Protein AF-A0A2D7WIN3-F1 (afdb_monomer)

Foldseek 3Di:
DPPVVVVVVVVVPPPPPPPPAFEDADPVPADQFDKDKGFAQLVVADAQDKHWYDYPPDDPDIWIWGFHDDDPGTMTTIGTHPPPD

Secondary structure (DSSP, 8-state):
--SHHHHHHH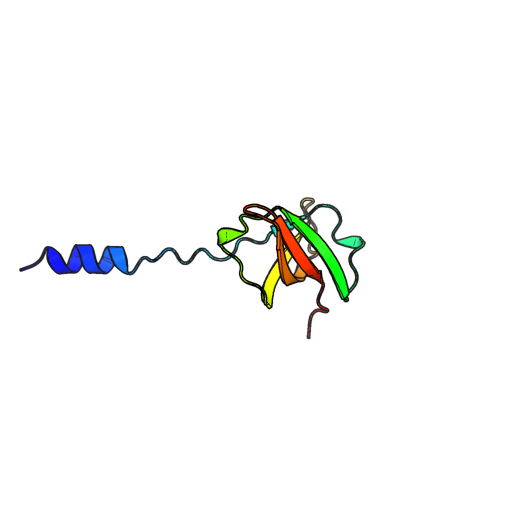HH-------PPEEES-GGGPPTT-EEEEES-GGG--TT-EEEEEESS--S-EEEEEEEEEETTTEEEEEE-----

Structure (mmCIF, N/CA/C/O backbone):
data_AF-A0A2D7WIN3-F1
#
_entry.id   AF-A0A2D7WIN3-F1
#
loop_
_atom_site.group_PDB
_atom_site.id
_atom_site.type_symbol
_atom_site.label_atom_id
_atom_site.label_alt_id
_atom_site.label_comp_id
_atom_site.label_asym_id
_atom_site.label_entity_id
_atom_site.label_seq_id
_atom_site.pdbx_PDB_ins_code
_atom_site.Cartn_x
_atom_site.Cartn_y
_atom_site.Cartn_z
_atom_site.occupancy
_atom_site.B_iso_or_equiv
_atom_site.auth_seq_id
_atom_site.auth_comp_id
_atom_site.auth_asym_id
_atom_site.auth_atom_id
_atom_site.pdbx_PDB_model_num
ATOM 1 N N . MET A 1 1 ? -44.329 8.515 -19.983 1.00 49.69 1 MET A N 1
ATOM 2 C CA . MET A 1 1 ? -43.514 7.690 -19.056 1.00 49.69 1 MET A CA 1
ATOM 3 C C . MET A 1 1 ? -42.255 7.1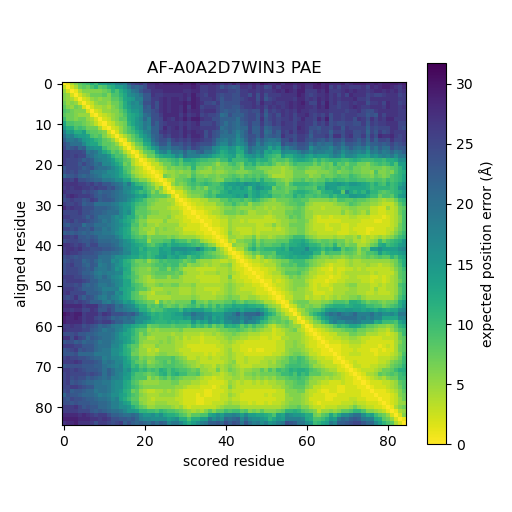92 -19.770 1.00 49.69 1 MET A C 1
ATOM 5 O O . MET A 1 1 ? -42.228 6.063 -20.233 1.00 49.69 1 MET A O 1
ATOM 9 N N . LYS A 1 2 ? -41.239 8.040 -19.983 1.00 54.53 2 LYS A N 1
ATOM 10 C CA . LYS A 1 2 ? -40.000 7.621 -20.682 1.00 54.53 2 LYS A CA 1
ATOM 11 C C . LYS A 1 2 ? -38.781 8.504 -20.377 1.00 54.53 2 LYS A C 1
ATOM 13 O O . LYS A 1 2 ? -37.816 8.498 -21.117 1.00 54.53 2 LYS A O 1
ATOM 18 N N . VAL A 1 3 ? -38.856 9.287 -19.297 1.00 55.12 3 VAL A N 1
ATOM 19 C CA . VAL A 1 3 ? -37.775 10.185 -18.842 1.00 55.12 3 VAL A CA 1
ATOM 20 C C . VAL A 1 3 ? -37.181 9.683 -17.521 1.00 55.12 3 VAL A C 1
ATOM 22 O O . VAL A 1 3 ? -35.976 9.741 -17.315 1.00 55.12 3 VAL A O 1
ATOM 25 N N . TRP A 1 4 ? -38.007 9.063 -16.673 1.00 52.88 4 TRP A N 1
ATOM 26 C CA . TRP A 1 4 ? -37.592 8.523 -15.375 1.00 52.88 4 TRP A CA 1
ATOM 27 C C . TRP A 1 4 ? -36.568 7.379 -15.468 1.00 52.88 4 TRP A C 1
ATOM 29 O O . TRP A 1 4 ? -35.709 7.258 -14.603 1.00 52.88 4 TRP A O 1
ATOM 39 N N . VAL A 1 5 ? -36.600 6.578 -16.540 1.00 56.81 5 VAL A N 1
ATOM 40 C CA . VAL A 1 5 ? -35.651 5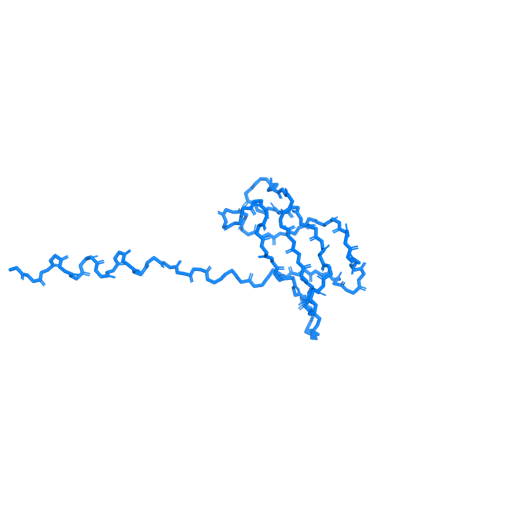.463 -16.732 1.00 56.81 5 VAL A CA 1
ATOM 41 C C . VAL A 1 5 ? -34.246 5.969 -17.087 1.00 56.81 5 VAL A C 1
ATOM 43 O O . VAL A 1 5 ? -33.255 5.365 -16.691 1.00 56.81 5 VAL A O 1
ATOM 46 N N . MET A 1 6 ? -34.144 7.107 -17.780 1.00 52.75 6 MET A N 1
ATOM 47 C CA . MET A 1 6 ? -32.858 7.660 -18.222 1.00 52.75 6 MET A CA 1
ATOM 48 C C . MET A 1 6 ? -32.056 8.265 -17.062 1.00 52.75 6 MET A C 1
ATOM 50 O O . MET A 1 6 ? -30.835 8.138 -17.032 1.00 52.75 6 MET A O 1
ATOM 54 N N . VAL A 1 7 ? -32.738 8.847 -16.068 1.00 56.53 7 VAL A N 1
ATOM 55 C CA . VAL A 1 7 ? -32.099 9.342 -14.834 1.00 56.53 7 VAL A CA 1
ATOM 56 C C . VAL A 1 7 ? -31.621 8.179 -13.958 1.00 56.53 7 VAL A C 1
ATOM 58 O O . VAL A 1 7 ? -30.532 8.241 -13.393 1.00 56.53 7 VAL A O 1
ATOM 61 N N . LEU A 1 8 ? -32.387 7.084 -13.902 1.00 53.22 8 LEU A N 1
ATOM 62 C CA . LEU A 1 8 ? -32.012 5.890 -13.141 1.00 53.22 8 LEU A CA 1
ATOM 63 C C . LEU A 1 8 ? -30.767 5.194 -13.724 1.00 53.22 8 LEU A C 1
ATOM 65 O O . LEU A 1 8 ? -29.924 4.714 -12.971 1.00 53.22 8 LEU A O 1
ATOM 69 N N . LEU A 1 9 ? -30.614 5.189 -15.053 1.00 51.34 9 LEU A N 1
ATOM 70 C CA . LEU A 1 9 ? -29.450 4.590 -15.715 1.00 51.34 9 LEU A CA 1
ATOM 71 C C . LEU A 1 9 ? -28.159 5.394 -15.468 1.00 51.34 9 LEU A C 1
ATOM 73 O O . LEU A 1 9 ? -27.094 4.808 -15.295 1.00 51.34 9 LEU A O 1
ATOM 77 N N . MET A 1 10 ? -28.260 6.724 -15.374 1.00 52.47 10 MET A N 1
ATOM 78 C CA . MET A 1 10 ? -27.124 7.594 -15.037 1.00 52.47 10 MET A CA 1
ATOM 79 C C . MET A 1 10 ? -26.719 7.514 -13.557 1.00 52.47 10 MET A C 1
ATOM 81 O O . MET A 1 10 ? -25.557 7.742 -13.239 1.00 52.47 10 MET A O 1
ATOM 85 N N . ALA A 1 11 ? -27.632 7.134 -12.656 1.00 51.72 11 ALA A N 1
ATOM 86 C CA . ALA A 1 11 ? -27.311 6.888 -11.245 1.00 51.72 11 ALA A CA 1
ATOM 87 C C . ALA A 1 11 ? -26.584 5.546 -11.012 1.00 51.72 11 ALA A C 1
ATOM 89 O O . ALA A 1 11 ? -25.913 5.377 -9.995 1.00 51.72 11 ALA A O 1
ATOM 90 N N . LEU A 1 12 ? -26.697 4.601 -11.953 1.00 48.12 12 LEU A N 1
ATOM 91 C CA . LEU A 1 12 ? -26.018 3.299 -11.915 1.00 48.12 12 LEU A CA 1
ATOM 92 C C . LEU A 1 12 ? -24.617 3.320 -12.536 1.00 48.12 12 LEU A C 1
ATOM 94 O O . LEU A 1 12 ? -23.828 2.420 -12.253 1.00 48.12 12 LEU A O 1
ATOM 98 N N . LEU A 1 13 ? -24.251 4.376 -13.273 1.00 44.34 13 LEU A N 1
ATOM 99 C CA . LEU A 1 13 ? -22.848 4.732 -13.517 1.00 44.34 13 LEU A CA 1
ATOM 100 C C . LEU A 1 13 ? -22.244 5.361 -12.248 1.00 44.34 13 LEU A C 1
ATOM 102 O O . LEU A 1 13 ? -21.623 6.423 -12.268 1.00 44.34 13 LEU A O 1
ATOM 106 N N . GLY A 1 14 ? -22.426 4.686 -11.111 1.00 43.16 14 GLY A N 1
ATOM 107 C CA . GLY A 1 14 ? -21.562 4.862 -9.961 1.00 43.16 14 GLY A CA 1
ATOM 108 C C . GLY A 1 14 ? -20.159 4.561 -10.451 1.00 43.16 14 GLY A C 1
ATOM 109 O O . GLY A 1 14 ? -19.839 3.417 -10.759 1.00 43.16 14 GLY A O 1
ATOM 110 N N . VAL A 1 15 ? -19.386 5.625 -10.634 1.00 48.59 15 VAL A N 1
ATOM 111 C CA . VAL A 1 15 ? -18.027 5.619 -11.151 1.00 48.59 15 VAL A CA 1
ATOM 112 C C . VAL A 1 15 ? -17.254 4.543 -10.401 1.00 48.59 15 VAL A C 1
ATOM 114 O O . VAL A 1 15 ? -16.866 4.743 -9.248 1.00 48.59 15 VAL A O 1
ATOM 117 N N . ALA A 1 16 ? -17.073 3.388 -11.042 1.00 43.84 16 ALA A N 1
ATOM 118 C CA . ALA A 1 16 ? -16.122 2.385 -10.616 1.00 43.84 16 ALA A CA 1
ATOM 119 C C . ALA A 1 16 ? -14.754 3.041 -10.791 1.00 43.84 16 ALA A C 1
ATOM 121 O O . ALA A 1 16 ? -14.120 2.941 -11.839 1.00 43.84 16 ALA A O 1
ATOM 122 N N . HIS A 1 17 ? -14.354 3.824 -9.791 1.00 46.56 17 HIS A N 1
ATOM 123 C CA . HIS A 1 17 ? -13.004 4.325 -9.658 1.00 46.56 17 HIS A CA 1
ATOM 124 C C . HIS A 1 17 ? -12.149 3.086 -9.438 1.00 46.56 17 HIS A C 1
ATOM 126 O O . HIS A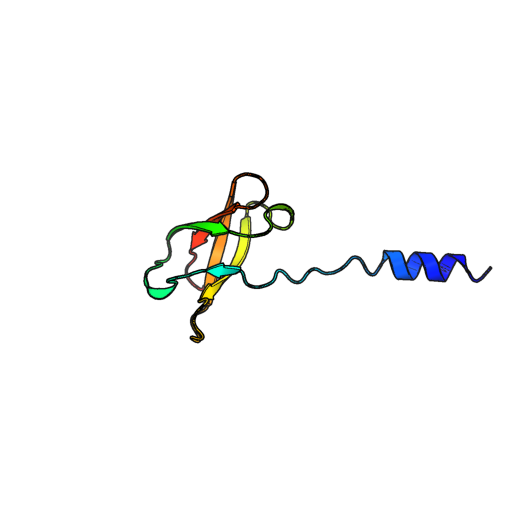 1 17 ? -11.947 2.658 -8.304 1.00 46.56 17 HIS A O 1
ATOM 132 N N . ALA A 1 18 ? -11.711 2.470 -10.537 1.00 47.62 18 ALA A N 1
ATOM 133 C CA . ALA A 1 18 ? -10.624 1.519 -10.504 1.00 47.62 18 ALA A CA 1
ATOM 134 C C . ALA A 1 18 ? -9.492 2.226 -9.758 1.00 47.62 18 ALA A C 1
ATOM 136 O O . ALA A 1 18 ? -9.019 3.276 -10.203 1.00 47.62 18 ALA A O 1
ATOM 137 N N . ALA A 1 19 ? -9.175 1.718 -8.568 1.00 57.88 19 ALA A N 1
ATOM 138 C CA . ALA A 1 19 ? -8.118 2.230 -7.721 1.00 57.88 19 ALA A CA 1
ATOM 139 C C . ALA A 1 19 ? -6.850 2.328 -8.570 1.00 57.88 19 ALA A C 1
ATOM 141 O O . ALA A 1 19 ? -6.266 1.314 -8.948 1.00 57.88 19 ALA A O 1
ATOM 142 N N . GLN A 1 20 ? -6.486 3.548 -8.968 1.00 64.06 20 GLN A N 1
ATOM 143 C CA . GLN A 1 20 ? -5.299 3.743 -9.783 1.00 64.06 20 GLN A CA 1
ATOM 144 C C . GLN A 1 20 ? -4.079 3.331 -8.955 1.00 64.06 20 GLN A C 1
ATOM 146 O O . GLN A 1 20 ? -4.036 3.639 -7.757 1.00 64.06 20 GLN A O 1
ATOM 151 N N . PRO A 1 21 ? -3.093 2.658 -9.570 1.00 67.31 21 PRO A N 1
ATOM 152 C CA . PRO A 1 21 ? -1.889 2.256 -8.864 1.00 67.31 21 PRO A CA 1
ATOM 153 C C . PRO A 1 21 ? -1.203 3.488 -8.265 1.00 67.31 21 PRO A C 1
ATOM 155 O O . PRO A 1 21 ? -1.053 4.524 -8.923 1.00 67.31 21 PRO A O 1
ATOM 158 N N . ILE A 1 22 ? -0.820 3.391 -6.992 1.00 73.44 22 ILE A N 1
ATOM 159 C CA . ILE A 1 22 ? -0.222 4.513 -6.268 1.00 73.44 22 ILE A CA 1
ATOM 160 C C . ILE A 1 22 ? 1.250 4.579 -6.653 1.00 73.44 22 ILE A C 1
ATOM 162 O O . ILE A 1 22 ? 2.010 3.642 -6.407 1.00 73.44 22 ILE A O 1
ATOM 166 N N . LYS A 1 23 ? 1.653 5.704 -7.247 1.00 74.12 23 LYS A N 1
ATOM 167 C CA . LYS A 1 23 ? 3.048 5.935 -7.610 1.00 74.12 23 LYS A CA 1
ATOM 168 C C . LYS A 1 23 ? 3.867 6.276 -6.372 1.00 74.12 23 LYS A C 1
ATOM 170 O O . LYS A 1 23 ? 3.555 7.240 -5.670 1.00 74.12 23 LYS A O 1
ATOM 175 N N . VAL A 1 24 ? 4.934 5.529 -6.137 1.00 73.19 24 VAL A N 1
ATOM 176 C CA . VAL A 1 24 ? 5.885 5.776 -5.049 1.00 73.19 24 VAL A CA 1
ATOM 177 C C . VAL A 1 24 ? 7.302 5.842 -5.606 1.00 73.19 24 VAL A C 1
ATOM 179 O O . VAL A 1 24 ? 7.589 5.319 -6.676 1.00 73.19 24 VAL A O 1
ATOM 182 N N . LYS A 1 25 ? 8.188 6.554 -4.914 1.00 67.94 25 LYS A N 1
ATOM 183 C CA . LYS A 1 25 ? 9.598 6.663 -5.295 1.00 67.94 25 LYS A CA 1
ATOM 184 C C . LYS A 1 25 ? 10.386 5.673 -4.438 1.00 67.94 25 LYS A C 1
ATOM 186 O O . LYS A 1 25 ? 10.268 5.767 -3.220 1.00 67.94 25 LYS A O 1
ATOM 191 N N . MET A 1 26 ? 11.187 4.802 -5.061 1.00 65.94 26 MET A N 1
ATOM 192 C CA . MET A 1 26 ? 12.003 3.751 -4.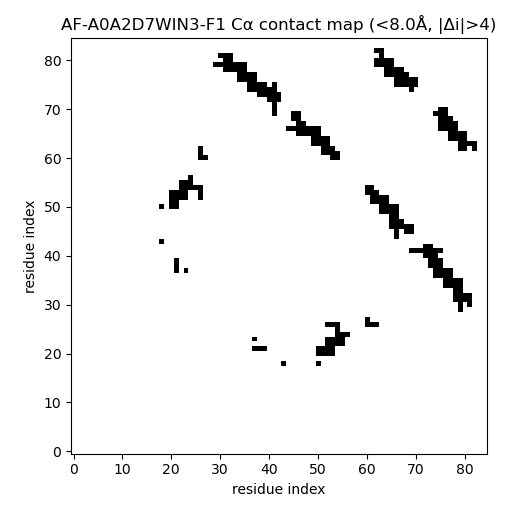422 1.00 65.94 26 MET A CA 1
ATOM 193 C C . MET A 1 26 ? 11.211 2.523 -3.949 1.00 65.94 26 MET A C 1
ATOM 195 O O . MET A 1 26 ? 11.227 2.190 -2.765 1.00 65.94 26 MET A O 1
ATOM 199 N N . LEU A 1 27 ? 10.573 1.798 -4.872 1.00 63.84 27 LEU A N 1
ATOM 200 C CA . LEU A 1 27 ? 10.057 0.454 -4.563 1.00 63.84 27 LEU A CA 1
ATOM 201 C C . LEU A 1 27 ? 11.157 -0.564 -4.231 1.00 63.84 27 LEU A C 1
ATOM 203 O O . LEU A 1 27 ? 10.953 -1.408 -3.365 1.00 63.84 27 LEU A O 1
ATOM 207 N N . ALA A 1 28 ? 12.327 -0.451 -4.864 1.00 60.59 28 ALA A N 1
ATOM 208 C CA . ALA A 1 28 ? 13.407 -1.443 -4.798 1.00 60.59 28 ALA A CA 1
ATOM 209 C C . ALA A 1 28 ? 14.016 -1.685 -3.396 1.00 60.59 28 ALA A C 1
ATOM 211 O O . ALA A 1 28 ? 14.819 -2.598 -3.226 1.00 60.59 28 ALA A O 1
ATOM 212 N N . SER A 1 29 ? 13.672 -0.881 -2.382 1.00 68.06 29 SER A N 1
ATOM 213 C CA . SER A 1 29 ? 14.108 -1.094 -0.988 1.00 68.06 29 SER A CA 1
ATOM 214 C C . SER A 1 29 ? 13.006 -1.606 -0.063 1.00 68.06 29 SER A C 1
ATOM 216 O O . SER A 1 29 ? 13.244 -1.745 1.133 1.00 68.06 29 SER A O 1
ATOM 218 N N . LEU A 1 30 ? 11.805 -1.867 -0.577 1.00 75.69 30 LEU A N 1
ATOM 219 C CA . LEU A 1 30 ? 10.682 -2.309 0.238 1.00 75.69 30 LEU A CA 1
ATOM 220 C C . LEU A 1 30 ? 10.679 -3.827 0.379 1.00 75.69 30 LEU A C 1
ATOM 222 O O . LEU A 1 30 ? 10.626 -4.546 -0.616 1.00 75.69 30 LEU A O 1
ATOM 226 N N . SER A 1 31 ? 10.685 -4.313 1.619 1.00 81.12 31 SER A N 1
ATOM 227 C CA . SER A 1 31 ? 10.568 -5.742 1.910 1.00 81.12 31 SER A CA 1
ATOM 228 C C . SER A 1 31 ? 9.158 -6.094 2.393 1.00 81.12 31 SER A C 1
ATOM 230 O O . SER A 1 31 ? 8.477 -5.261 2.997 1.00 81.12 31 SER A O 1
ATOM 232 N N . PRO A 1 32 ? 8.685 -7.336 2.187 1.00 83.19 32 PRO A N 1
ATOM 233 C CA . PRO A 1 32 ? 7.464 -7.814 2.821 1.00 83.19 32 PRO A CA 1
ATOM 234 C C . PRO A 1 32 ? 7.488 -7.575 4.333 1.00 83.19 32 PRO A C 1
ATOM 236 O O . PRO A 1 32 ? 8.417 -7.977 5.030 1.00 83.19 32 PRO A O 1
ATOM 239 N N . GLY A 1 33 ? 6.446 -6.927 4.844 1.00 83.69 33 GLY A N 1
ATOM 240 C CA . GLY A 1 33 ? 6.331 -6.551 6.247 1.00 83.69 33 GLY A CA 1
ATOM 241 C C . GLY A 1 33 ? 6.681 -5.097 6.553 1.00 83.69 33 GLY A C 1
ATOM 242 O O . GLY A 1 33 ? 6.228 -4.637 7.605 1.00 83.69 33 GLY A O 1
ATOM 243 N N . ASP A 1 34 ? 7.376 -4.382 5.658 1.00 86.94 34 ASP A N 1
ATOM 244 C CA . ASP A 1 34 ? 7.644 -2.945 5.801 1.00 86.94 34 ASP A CA 1
ATOM 245 C C . ASP A 1 34 ? 6.350 -2.142 5.866 1.00 86.94 34 ASP A C 1
ATOM 247 O O . ASP A 1 34 ? 5.390 -2.406 5.138 1.00 86.94 34 ASP A O 1
ATOM 251 N N . GLU A 1 35 ? 6.337 -1.120 6.714 1.00 88.38 35 GLU A N 1
ATOM 252 C CA . GLU A 1 35 ? 5.251 -0.154 6.783 1.00 88.38 35 GLU A CA 1
ATOM 253 C C . GLU A 1 35 ? 5.717 1.199 6.255 1.00 88.38 35 GLU A C 1
ATOM 255 O O . GLU A 1 35 ? 6.613 1.827 6.817 1.00 88.38 35 GLU A O 1
ATOM 260 N N . ILE A 1 36 ? 5.058 1.693 5.212 1.00 86.50 36 ILE A N 1
ATOM 261 C CA . ILE A 1 36 ? 5.380 2.976 4.591 1.00 86.50 36 ILE A CA 1
ATOM 262 C C . ILE A 1 36 ? 4.164 3.890 4.533 1.00 86.50 36 ILE A C 1
ATOM 264 O O . ILE A 1 36 ? 3.014 3.453 4.583 1.00 86.50 36 ILE A O 1
ATOM 268 N N . VAL A 1 37 ? 4.420 5.189 4.408 1.00 86.56 37 VAL A N 1
ATOM 269 C CA . VAL A 1 37 ? 3.373 6.188 4.203 1.00 86.56 37 VAL A CA 1
ATOM 270 C C . VAL A 1 37 ? 3.374 6.604 2.743 1.00 86.56 37 VAL A C 1
ATOM 272 O O . VAL A 1 37 ? 4.361 7.140 2.246 1.00 86.56 37 VAL A O 1
ATOM 275 N N . VAL A 1 38 ? 2.251 6.387 2.069 1.00 82.56 38 VAL A N 1
ATOM 276 C CA . VAL A 1 38 ? 2.064 6.752 0.665 1.00 82.56 38 VAL A CA 1
ATOM 277 C C . VAL A 1 38 ? 1.089 7.914 0.540 1.00 82.56 38 VAL A C 1
ATOM 279 O O . VAL A 1 38 ? 0.088 7.999 1.260 1.00 82.56 38 VAL A O 1
ATOM 282 N N . SER A 1 39 ? 1.390 8.826 -0.380 1.00 80.56 39 SER A N 1
ATOM 283 C CA . SER A 1 39 ? 0.479 9.906 -0.750 1.00 80.56 39 SER A CA 1
ATOM 284 C C . SER A 1 39 ? -0.545 9.362 -1.736 1.00 80.56 39 SER A C 1
ATOM 286 O O . SER A 1 39 ? -0.201 8.943 -2.836 1.00 80.56 39 SER A O 1
ATOM 288 N N . SER A 1 40 ? -1.807 9.359 -1.335 1.00 73.38 40 SER A N 1
ATOM 289 C CA . SER A 1 40 ? -2.926 8.921 -2.164 1.00 73.38 40 SER A CA 1
ATOM 290 C C . SER A 1 40 ? -4.176 9.641 -1.694 1.00 73.38 40 SER A C 1
ATOM 292 O O . SER A 1 40 ? -4.257 10.025 -0.526 1.00 73.38 40 SER A O 1
ATOM 294 N N . THR A 1 41 ? -5.158 9.830 -2.573 1.00 69.00 41 THR A N 1
ATOM 295 C CA . THR A 1 41 ? -6.466 10.350 -2.167 1.00 69.00 41 THR A CA 1
ATOM 296 C C . THR A 1 41 ? -7.080 9.355 -1.188 1.00 69.00 41 THR A C 1
ATOM 298 O O . THR A 1 41 ? -7.675 8.351 -1.567 1.00 69.00 41 THR A O 1
ATOM 301 N N . ALA A 1 42 ? -6.885 9.601 0.105 1.00 61.50 42 ALA A N 1
ATOM 302 C CA . ALA A 1 42 ? -7.095 8.605 1.147 1.00 61.50 42 ALA A CA 1
ATOM 303 C C . ALA A 1 42 ? -8.583 8.347 1.413 1.00 61.50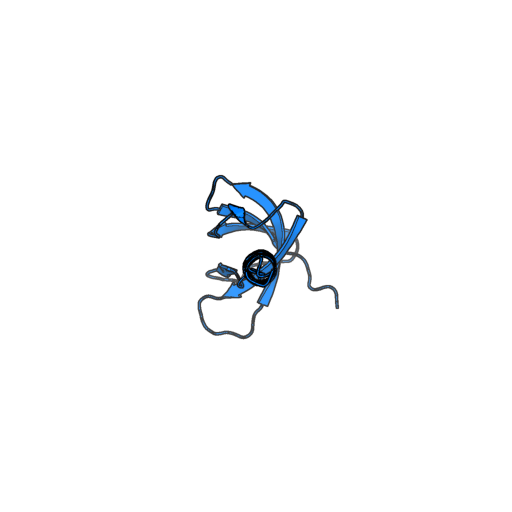 42 ALA A C 1
ATOM 305 O O . ALA A 1 42 ? -8.946 7.438 2.154 1.00 61.50 42 ALA A O 1
ATOM 306 N N . ASN A 1 43 ? -9.455 9.158 0.811 1.00 65.94 43 ASN A N 1
ATOM 307 C CA . ASN A 1 43 ? -10.897 9.025 0.937 1.00 65.94 43 ASN A CA 1
ATOM 308 C C . ASN A 1 43 ? -11.454 7.797 0.197 1.00 65.94 43 ASN A C 1
ATOM 310 O O . ASN A 1 43 ? -12.566 7.368 0.490 1.00 65.94 43 ASN A O 1
ATOM 314 N N . THR A 1 44 ? -10.684 7.220 -0.729 1.00 70.56 44 THR A N 1
ATOM 315 C CA . THR A 1 44 ? -11.105 6.071 -1.543 1.00 70.56 44 THR A CA 1
ATOM 316 C C . THR A 1 44 ? -10.761 4.721 -0.914 1.00 70.56 44 THR A C 1
ATOM 318 O O . THR A 1 44 ? -11.341 3.716 -1.305 1.00 70.56 44 THR A O 1
ATOM 321 N N . TYR A 1 45 ? -9.849 4.685 0.062 1.00 76.75 45 TYR A N 1
ATOM 322 C CA . TYR A 1 45 ? -9.269 3.445 0.582 1.00 76.75 45 TYR A CA 1
ATOM 323 C C . TYR A 1 45 ? -9.611 3.231 2.055 1.00 76.75 45 TYR A C 1
ATOM 325 O O . TYR A 1 45 ? -9.546 4.164 2.864 1.00 76.75 45 TYR A O 1
ATOM 333 N N . ARG A 1 46 ? -9.963 1.997 2.426 1.00 81.94 46 ARG A N 1
ATOM 334 C CA . ARG A 1 46 ? -10.271 1.611 3.809 1.00 81.94 46 ARG A CA 1
ATOM 335 C C . ARG A 1 46 ? -9.152 0.755 4.387 1.00 81.94 46 ARG A C 1
ATOM 337 O O . ARG A 1 46 ? -8.340 0.180 3.673 1.00 81.94 46 ARG A O 1
ATOM 344 N N . LYS A 1 47 ? -9.098 0.661 5.716 1.00 85.06 47 LYS A N 1
ATOM 345 C CA . LYS A 1 47 ? -8.178 -0.260 6.393 1.00 85.06 47 LYS A CA 1
ATOM 346 C C . LYS A 1 47 ? -8.429 -1.690 5.898 1.00 85.06 47 LYS A C 1
ATOM 348 O O . LYS A 1 47 ? -9.565 -2.153 5.933 1.00 85.06 47 LYS A O 1
ATOM 353 N N . GLY A 1 48 ? -7.369 -2.367 5.466 1.00 84.00 48 GLY A N 1
ATOM 354 C CA . GLY A 1 48 ? -7.412 -3.712 4.893 1.00 84.00 48 GLY A CA 1
ATOM 355 C C . GLY A 1 48 ? -7.502 -3.770 3.365 1.00 84.00 48 GLY A C 1
ATOM 356 O O . GLY A 1 48 ? -7.275 -4.857 2.828 1.00 84.00 48 GLY A O 1
ATOM 357 N N . ASP A 1 49 ? -7.767 -2.650 2.676 1.00 85.31 49 ASP A N 1
ATOM 358 C CA . ASP A 1 49 ? -7.758 -2.596 1.207 1.00 85.31 49 ASP A CA 1
ATOM 359 C C . ASP A 1 49 ? -6.412 -3.054 0.647 1.00 85.31 49 ASP A C 1
ATOM 361 O O . ASP A 1 49 ? -5.353 -2.722 1.193 1.00 85.31 49 ASP A O 1
ATOM 365 N N . ALA A 1 50 ? -6.479 -3.806 -0.451 1.00 83.62 50 ALA A N 1
ATOM 366 C CA . ALA A 1 50 ? -5.316 -4.189 -1.230 1.00 83.62 50 ALA A CA 1
ATOM 367 C C . ALA A 1 50 ? -4.937 -3.050 -2.181 1.00 83.62 50 ALA A C 1
ATOM 369 O O . ALA A 1 50 ? -5.791 -2.410 -2.793 1.00 83.62 50 ALA A O 1
ATOM 370 N N . LEU A 1 51 ? -3.640 -2.799 -2.287 1.00 81.31 51 LEU A N 1
ATOM 371 C CA . LEU A 1 51 ? -3.059 -1.733 -3.081 1.00 81.31 51 LEU A CA 1
ATOM 372 C C . LEU A 1 51 ? -1.895 -2.281 -3.890 1.00 81.31 51 LEU A C 1
ATOM 374 O O . LEU A 1 51 ? -1.067 -3.027 -3.370 1.00 81.31 51 LEU A O 1
ATOM 378 N N . SER A 1 52 ? -1.799 -1.832 -5.134 1.00 80.62 52 SER A N 1
ATOM 379 C CA . SER A 1 52 ? -0.606 -2.012 -5.952 1.00 80.62 52 SER A CA 1
ATOM 380 C C . SER A 1 52 ? 0.165 -0.699 -5.969 1.00 80.62 52 SER A C 1
ATOM 382 O O . SER A 1 52 ? -0.350 0.346 -6.385 1.00 80.62 52 SER A O 1
ATOM 384 N N . LEU A 1 53 ? 1.392 -0.750 -5.467 1.00 79.81 53 LEU A N 1
ATOM 385 C CA . LEU A 1 53 ? 2.351 0.339 -5.529 1.00 79.81 53 LEU A CA 1
ATOM 386 C C . LEU A 1 53 ? 3.209 0.144 -6.776 1.00 79.81 53 LEU A C 1
ATOM 388 O O . LEU A 1 53 ? 3.680 -0.962 -7.035 1.00 79.81 53 LEU A O 1
ATOM 392 N N . VAL A 1 54 ? 3.408 1.213 -7.539 1.00 77.00 54 VAL A N 1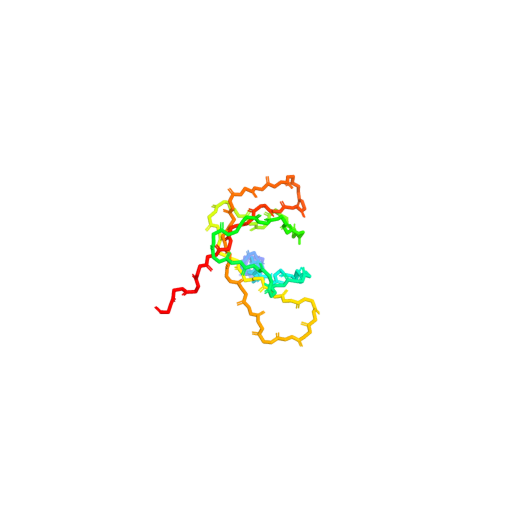
ATOM 393 C CA . VAL A 1 54 ? 4.234 1.204 -8.756 1.00 77.00 54 VAL A CA 1
ATOM 394 C C . VAL A 1 54 ? 5.307 2.276 -8.646 1.00 77.00 54 VAL A C 1
ATOM 396 O O . VAL A 1 54 ? 5.054 3.342 -8.073 1.00 77.00 54 VAL A O 1
ATOM 399 N N . ASP A 1 55 ? 6.505 2.014 -9.166 1.00 72.31 55 ASP A N 1
ATOM 400 C CA . ASP A 1 55 ? 7.564 3.018 -9.114 1.00 72.31 55 ASP A CA 1
ATOM 401 C C . ASP A 1 55 ? 7.241 4.175 -10.078 1.00 72.31 55 ASP A C 1
ATOM 403 O O . ASP A 1 55 ? 6.616 4.008 -11.131 1.00 72.31 55 ASP A O 1
ATOM 407 N N . VAL A 1 56 ? 7.611 5.394 -9.684 1.00 63.66 56 VAL A N 1
ATOM 408 C CA . VAL A 1 56 ? 7.476 6.595 -10.523 1.00 63.66 56 VAL A CA 1
ATOM 409 C C . VAL A 1 56 ? 8.387 6.504 -11.753 1.00 63.66 56 VAL A C 1
ATOM 411 O O . VAL A 1 56 ? 8.057 7.071 -12.798 1.00 63.66 56 VAL A O 1
ATOM 414 N N . ILE A 1 57 ? 9.522 5.814 -11.633 1.00 63.28 57 ILE A N 1
ATOM 415 C CA . ILE A 1 57 ? 10.454 5.533 -12.724 1.00 63.28 57 ILE A CA 1
ATOM 416 C C . ILE A 1 57 ? 9.971 4.257 -13.425 1.00 63.28 57 ILE A C 1
ATOM 418 O O . ILE A 1 57 ? 9.713 3.265 -12.748 1.00 63.28 57 ILE A O 1
ATOM 422 N N . PRO A 1 58 ? 9.824 4.249 -14.762 1.00 52.75 58 PRO A N 1
ATOM 423 C CA . PRO A 1 58 ? 9.314 3.088 -15.478 1.00 52.75 58 PRO A CA 1
ATOM 424 C C . PRO A 1 58 ? 10.252 1.887 -15.300 1.00 52.75 58 PRO A C 1
ATOM 426 O O . PRO A 1 58 ? 11.291 1.783 -15.948 1.00 52.75 58 PRO A O 1
ATOM 429 N N . GLY A 1 59 ? 9.847 0.980 -14.419 1.00 57.62 59 GLY A N 1
ATOM 430 C CA . GLY A 1 59 ? 10.356 -0.372 -14.250 1.00 57.62 59 GLY A CA 1
ATOM 431 C C . GLY A 1 59 ? 9.167 -1.318 -14.037 1.00 57.62 59 GLY A C 1
ATOM 432 O O . GLY A 1 59 ? 8.090 -0.859 -13.653 1.00 57.62 59 GLY A O 1
ATOM 433 N N . PRO A 1 60 ? 9.309 -2.624 -14.308 1.00 59.69 60 PRO A N 1
ATOM 434 C CA . PRO A 1 60 ? 8.219 -3.596 -14.178 1.00 59.69 60 PRO A CA 1
ATOM 435 C C . PRO A 1 60 ? 7.848 -3.926 -12.721 1.00 59.69 60 PRO A C 1
ATOM 437 O O . PRO A 1 60 ? 7.011 -4.793 -12.489 1.00 59.69 60 PRO A O 1
ATOM 440 N N . GLU A 1 61 ? 8.475 -3.281 -11.735 1.00 67.00 61 GLU A N 1
ATOM 441 C CA . GLU A 1 61 ? 8.302 -3.620 -10.327 1.00 67.00 61 GLU A CA 1
ATOM 442 C C . GLU A 1 61 ? 6.968 -3.080 -9.795 1.00 67.00 61 GLU A C 1
ATOM 444 O O . GLU A 1 61 ? 6.754 -1.872 -9.667 1.00 67.00 61 GLU A O 1
ATOM 449 N N . VAL A 1 62 ? 6.064 -4.009 -9.486 1.00 74.38 62 VAL A N 1
ATOM 450 C CA . VAL A 1 62 ? 4.810 -3.755 -8.777 1.00 74.38 62 VAL A CA 1
ATOM 451 C C . VAL A 1 62 ? 4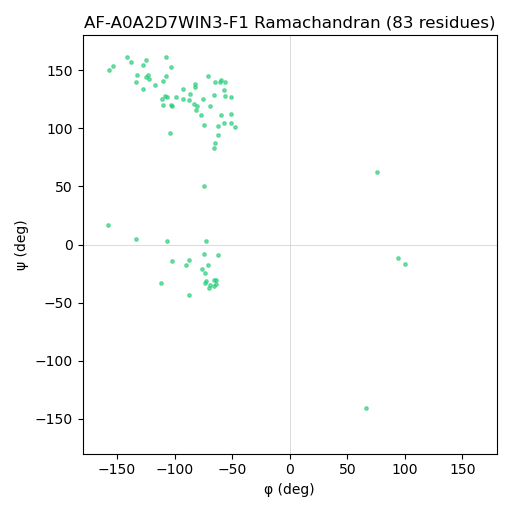.930 -4.391 -7.402 1.00 74.38 62 VAL A C 1
ATOM 453 O O . VAL A 1 62 ? 5.202 -5.582 -7.287 1.00 74.38 62 VAL A O 1
ATOM 456 N N . VAL A 1 63 ? 4.711 -3.606 -6.352 1.00 79.56 63 VAL A N 1
ATOM 457 C CA . VAL A 1 63 ? 4.725 -4.102 -4.973 1.00 79.56 63 VAL A CA 1
ATOM 458 C C . VAL A 1 63 ? 3.306 -4.110 -4.431 1.00 79.56 63 VAL A C 1
ATOM 460 O O . VAL A 1 63 ? 2.597 -3.102 -4.471 1.00 79.56 63 VAL A O 1
ATOM 463 N N . HIS A 1 64 ? 2.893 -5.252 -3.895 1.00 85.12 64 HIS A N 1
ATOM 464 C CA . HIS A 1 64 ? 1.594 -5.406 -3.262 1.00 85.12 64 HIS A CA 1
ATOM 465 C C . HIS A 1 64 ? 1.654 -4.891 -1.821 1.00 85.12 64 HIS A C 1
ATOM 467 O O . HIS A 1 64 ? 2.591 -5.163 -1.072 1.00 85.12 64 HIS A O 1
ATOM 473 N N . ALA A 1 65 ? 0.646 -4.131 -1.409 1.00 86.88 65 ALA A N 1
ATOM 474 C CA . ALA A 1 65 ? 0.544 -3.592 -0.062 1.00 86.88 65 ALA A CA 1
ATOM 475 C C . ALA A 1 65 ? -0.901 -3.628 0.443 1.00 86.88 65 ALA A C 1
ATOM 477 O O . ALA A 1 65 ? -1.856 -3.713 -0.328 1.00 86.88 65 ALA A O 1
ATOM 478 N N . ARG A 1 66 ? -1.074 -3.537 1.762 1.00 88.25 66 ARG A N 1
ATOM 479 C CA . ARG A 1 66 ? -2.378 -3.394 2.415 1.00 88.25 66 ARG A CA 1
ATOM 480 C C . ARG A 1 66 ? -2.440 -2.146 3.267 1.00 88.25 66 ARG A C 1
ATOM 482 O O . ARG A 1 66 ? -1.485 -1.817 3.964 1.00 88.25 66 ARG A O 1
ATOM 489 N N . VAL A 1 67 ? -3.585 -1.476 3.275 1.00 87.94 67 VAL A N 1
ATOM 490 C CA . VAL A 1 67 ? -3.794 -0.302 4.132 1.00 87.94 67 VAL A CA 1
ATOM 491 C C . VAL A 1 67 ? -3.848 -0.722 5.598 1.00 87.94 67 VAL A C 1
ATOM 493 O O . VAL A 1 67 ? -4.741 -1.461 6.012 1.00 87.94 67 VAL A O 1
ATOM 496 N N . VAL A 1 68 ? -2.926 -0.202 6.403 1.00 89.62 68 VAL A N 1
ATOM 497 C CA . VAL A 1 68 ? -2.913 -0.379 7.862 1.00 89.62 68 VAL A CA 1
ATOM 498 C C . VAL A 1 68 ? -3.745 0.702 8.533 1.00 89.62 68 VAL A C 1
ATOM 500 O O . VAL A 1 68 ? -4.523 0.419 9.446 1.00 89.62 68 VAL A O 1
ATOM 503 N N . GLU A 1 69 ? -3.595 1.942 8.073 1.00 87.62 69 GLU A N 1
ATOM 504 C CA . GLU A 1 69 ? -4.247 3.103 8.664 1.00 87.62 69 GLU A CA 1
ATOM 505 C C . GLU A 1 69 ? -4.364 4.249 7.657 1.00 87.62 69 GLU A C 1
ATOM 507 O O . GLU A 1 69 ? -3.521 4.430 6.778 1.00 87.62 69 GLU A O 1
ATOM 512 N N . ARG A 1 70 ? -5.411 5.060 7.811 1.00 85.62 70 ARG A N 1
ATOM 513 C CA . ARG A 1 70 ? -5.560 6.312 7.078 1.00 85.62 70 ARG A CA 1
ATOM 514 C C . ARG A 1 70 ? -4.981 7.472 7.881 1.00 85.62 70 ARG A C 1
ATOM 516 O O . ARG A 1 70 ? -5.438 7.737 8.989 1.00 85.62 70 ARG A O 1
ATOM 523 N N . ILE A 1 71 ? -4.058 8.218 7.278 1.00 82.94 71 ILE A N 1
ATOM 524 C CA . ILE A 1 71 ? -3.445 9.401 7.885 1.00 82.94 71 ILE A CA 1
ATOM 525 C C . ILE A 1 71 ? -4.055 10.651 7.236 1.00 82.94 71 ILE A C 1
ATOM 527 O O . ILE A 1 71 ? -3.638 11.109 6.170 1.00 82.94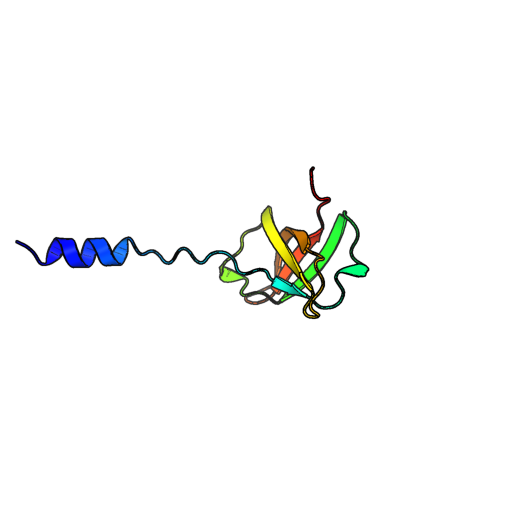 71 ILE A O 1
ATOM 531 N N . GLY A 1 72 ? -5.075 11.214 7.884 1.00 81.62 72 GLY A N 1
ATOM 532 C CA . GLY A 1 72 ? -5.786 12.391 7.379 1.00 81.62 72 GLY A CA 1
ATOM 533 C C . GLY A 1 72 ? -6.563 12.111 6.087 1.00 81.62 72 GLY A C 1
ATOM 534 O O . GLY A 1 72 ? -7.199 11.067 5.949 1.00 81.62 72 GLY A O 1
ATOM 535 N N . THR A 1 73 ? -6.549 13.059 5.148 1.00 78.50 73 THR A N 1
ATOM 536 C CA . THR A 1 73 ? -7.322 12.992 3.890 1.00 78.50 73 THR A CA 1
ATOM 537 C C . THR A 1 73 ? -6.497 12.601 2.661 1.00 78.50 73 THR A C 1
ATOM 539 O O . THR A 1 73 ? -7.079 12.223 1.645 1.00 78.50 73 THR A O 1
ATOM 542 N N . SER A 1 74 ? -5.163 12.645 2.752 1.00 79.81 74 SER A N 1
ATOM 543 C CA . SER A 1 74 ? -4.268 12.530 1.584 1.00 79.81 74 SER A CA 1
ATOM 544 C C . SER A 1 74 ? -3.088 11.572 1.776 1.00 79.81 74 SER A C 1
ATOM 546 O O . SER A 1 74 ? -2.203 11.505 0.922 1.00 79.81 74 SER A O 1
ATOM 548 N N . LYS A 1 75 ? -3.025 10.864 2.908 1.00 84.06 75 LYS A N 1
ATOM 549 C CA . LYS A 1 75 ? -1.959 9.902 3.198 1.00 84.06 75 LYS A CA 1
ATOM 550 C C . LYS A 1 75 ? -2.537 8.594 3.723 1.00 84.06 75 LYS A C 1
ATOM 552 O O . LYS A 1 75 ? -3.529 8.575 4.453 1.00 84.06 75 LYS A O 1
ATOM 557 N N . LEU A 1 76 ? -1.885 7.496 3.372 1.00 87.81 76 LEU A N 1
ATOM 558 C CA . LEU A 1 76 ? -2.198 6.157 3.858 1.00 87.81 76 LEU A CA 1
ATOM 559 C C . LEU A 1 76 ? -0.929 5.533 4.421 1.00 87.81 76 LEU A C 1
ATOM 561 O O . LEU A 1 76 ? 0.115 5.578 3.774 1.00 87.81 76 LEU A O 1
ATOM 565 N N . LYS A 1 77 ? -1.030 4.933 5.604 1.00 88.75 77 LYS A N 1
ATOM 566 C CA . LYS A 1 77 ? -0.035 3.982 6.089 1.00 88.75 77 LYS A CA 1
ATOM 567 C C . LYS A 1 77 ? -0.371 2.626 5.486 1.00 88.75 77 LYS A C 1
ATOM 569 O O . LYS A 1 77 ? -1.473 2.111 5.693 1.00 88.75 77 LYS A O 1
ATOM 574 N N . VAL A 1 78 ? 0.559 2.062 4.735 1.00 89.31 78 VAL A N 1
ATOM 575 C CA . VAL A 1 78 ? 0.401 0.772 4.067 1.00 89.31 78 VAL A CA 1
ATOM 576 C C . VAL A 1 78 ? 1.511 -0.166 4.508 1.00 89.31 78 VAL A C 1
ATOM 578 O O . VAL A 1 78 ? 2.631 0.269 4.756 1.00 89.31 78 VAL A O 1
ATOM 581 N N . ARG A 1 79 ? 1.191 -1.450 4.612 1.00 89.38 79 ARG A N 1
ATOM 582 C CA . ARG A 1 79 ? 2.147 -2.515 4.879 1.00 89.38 79 ARG A CA 1
ATOM 583 C C . ARG A 1 79 ? 2.371 -3.306 3.610 1.00 89.38 79 ARG A C 1
ATOM 585 O O . ARG A 1 79 ? 1.404 -3.779 3.017 1.00 89.38 79 ARG A O 1
ATOM 592 N N . VAL A 1 80 ? 3.622 -3.453 3.217 1.00 88.31 80 VAL A N 1
ATOM 593 C CA . VAL A 1 80 ? 4.023 -4.270 2.077 1.00 88.31 80 VAL A CA 1
ATOM 594 C C . VAL A 1 80 ? 3.712 -5.726 2.398 1.00 88.31 80 VAL A C 1
ATOM 596 O O . VAL A 1 80 ? 4.058 -6.222 3.473 1.00 88.31 80 VAL A O 1
ATOM 599 N N . VAL A 1 81 ? 3.018 -6.401 1.492 1.00 86.12 81 VAL A N 1
ATOM 600 C CA . VAL A 1 81 ? 2.726 -7.831 1.598 1.00 86.12 81 VAL A CA 1
ATOM 601 C C . VAL A 1 81 ? 3.579 -8.573 0.582 1.00 86.12 81 VAL A C 1
ATOM 603 O O . VAL A 1 81 ? 3.860 -8.049 -0.495 1.00 86.12 81 VAL A O 1
ATOM 606 N N . ALA A 1 82 ? 4.020 -9.779 0.938 1.00 76.12 82 ALA A N 1
ATOM 607 C CA . ALA A 1 82 ? 4.602 -10.667 -0.056 1.00 76.12 82 ALA A CA 1
ATOM 608 C C . ALA A 1 82 ? 3.537 -10.942 -1.126 1.00 76.12 82 ALA A C 1
ATOM 610 O O . ALA A 1 82 ? 2.356 -11.079 -0.796 1.00 76.12 82 ALA A O 1
ATOM 611 N N . GLU A 1 83 ? 3.945 -10.980 -2.390 1.00 65.06 83 GLU A N 1
ATOM 612 C CA . GLU A 1 83 ? 3.095 -11.524 -3.442 1.00 65.06 83 GLU A CA 1
ATOM 613 C C . GLU A 1 83 ? 2.807 -12.987 -3.080 1.00 65.06 83 GLU A C 1
ATOM 615 O O . GLU A 1 83 ? 3.725 -13.805 -3.024 1.00 65.06 83 GLU A O 1
ATOM 620 N N . GLU A 1 84 ? 1.558 -13.301 -2.735 1.00 54.78 84 GLU A N 1
ATOM 621 C CA . GLU A 1 84 ? 1.138 -14.696 -2.622 1.00 54.78 84 GLU A CA 1
ATOM 622 C C . GLU A 1 84 ? 0.989 -15.227 -4.052 1.00 54.78 84 GLU A C 1
ATOM 624 O O . GLU A 1 84 ? 0.049 -14.851 -4.755 1.00 54.78 84 GLU A O 1
ATOM 629 N N . SER A 1 85 ? 1.984 -16.011 -4.491 1.00 43.75 85 SER A N 1
ATOM 630 C CA . SER A 1 85 ? 1.935 -16.824 -5.717 1.00 43.75 85 SER A CA 1
ATOM 631 C C . SER A 1 85 ? 0.806 -17.849 -5.685 1.00 43.75 85 SER A C 1
ATOM 633 O O . SER A 1 85 ? 0.565 -18.431 -4.602 1.00 43.75 85 SER A O 1
#

Nearest PDB structures (foldseek):
  8ap6-assembly1_F1  TM=6.957E-01  e=1.735E-01  Trypanosoma brucei brucei
  2b3o-assembly1_A  TM=4.843E-01  e=2.008E+00  Homo sapiens
  3vs6-assembly2_B  TM=4.922E-01  e=7.722E+00  Homo sapiens
  4lue-assembly1_A  TM=4.934E-01  e=8.727E+00  Homo sapiens
  1qcf-assembly1_A  TM=4.840E-01  e=9.278E+00  Homo sapiens

Sequence (85 aa):
MKVWVMVLLMALLGVAHAAQPIKVKMLASLSPGDEIVVSSTANTYRKGDALSLVDVIPGPEVVHARVVERIGTSKLKVRVVAEES

pLDDT: mean 70.76, std 14.34, range [43.16, 89.62]

Solvent-accessible surface area (backbone atoms only — not comparable to full-atom values): 5186 Å² total; per-residue (Å²): 145,80,61,70,63,60,58,54,56,59,63,67,63,61,77,80,72,71,80,70,67,41,65,41,84,71,57,93,78,67,49,66,70,42,74,47,80,45,71,41,73,30,82,82,62,53,72,66,39,81,43,50,36,30,41,71,62,97,62,93,60,69,46,43,27,31,30,69,40,76,50,79,64,47,23,30,33,29,30,31,41,67,82,83,125

Radius of gyration: 17.04 Å; Cα contacts (8 Å, |Δi|>4): 146; chains: 1; bounding box: 58×30×29 Å

Mean predicted aligned error: 12.1 Å